Protein AF-A0A8I2G6H6-F1 (afdb_monomer)

Mean predicted aligned error: 3.25 Å

Secondary structure (DSSP, 8-state):
--------S--S------EEETTEEEEE-GGG-EEEEETTT--EEEEE-----S---SS---------

Structure (mmCIF, N/CA/C/O backbone):
data_AF-A0A8I2G6H6-F1
#
_entry.id   AF-A0A8I2G6H6-F1
#
loop_
_atom_site.group_PDB
_atom_site.id
_atom_site.type_symbol
_atom_site.label_atom_id
_atom_site.label_alt_id
_atom_site.label_comp_id
_atom_site.label_asym_id
_atom_site.label_entity_id
_atom_site.label_seq_id
_atom_site.pdbx_PDB_ins_code
_atom_site.Cartn_x
_atom_site.Cartn_y
_atom_site.Cartn_z
_atom_site.occupancy
_atom_site.B_iso_or_equiv
_atom_site.auth_seq_id
_atom_site.auth_comp_id
_atom_site.auth_asym_id
_atom_site.auth_atom_id
_atom_site.pdbx_PDB_model_num
ATOM 1 N N . GLY A 1 1 ? -5.497 12.109 17.673 1.00 86.75 1 GLY A N 1
ATOM 2 C CA . GLY A 1 1 ? -4.068 12.140 17.288 1.00 86.75 1 GLY A CA 1
ATOM 3 C C . GLY A 1 1 ? -3.851 11.225 16.099 1.00 86.75 1 GLY A C 1
ATOM 4 O O . GLY A 1 1 ? -4.797 10.554 15.712 1.00 86.75 1 GLY A O 1
ATOM 5 N N . LEU A 1 2 ? -2.655 11.203 15.505 1.00 94.25 2 LEU A N 1
ATOM 6 C CA . LEU A 1 2 ? -2.315 10.222 14.464 1.00 94.25 2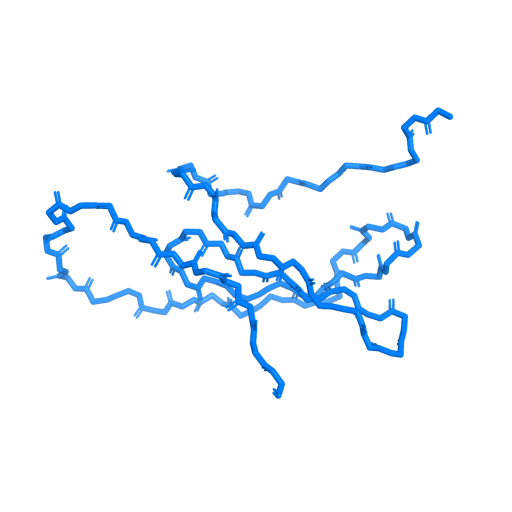 LEU A CA 1
ATOM 7 C C . LEU A 1 2 ? -2.354 8.806 15.067 1.00 94.25 2 LEU A C 1
ATOM 9 O O . LEU A 1 2 ? -1.557 8.526 15.956 1.00 94.25 2 LEU A O 1
ATOM 13 N N . THR A 1 3 ? -3.270 7.948 14.606 1.00 97.25 3 THR A N 1
ATOM 14 C CA . THR A 1 3 ? -3.450 6.587 15.153 1.00 97.25 3 THR A CA 1
ATOM 15 C C . THR A 1 3 ? -2.371 5.629 14.661 1.00 97.25 3 THR A C 1
ATOM 17 O O . THR A 1 3 ? -1.763 4.919 15.455 1.00 97.25 3 THR A O 1
ATOM 20 N N . TRP A 1 4 ? -2.084 5.639 13.359 1.00 98.12 4 TRP A N 1
ATOM 21 C CA . TRP A 1 4 ? -1.018 4.834 12.773 1.00 98.12 4 TRP A CA 1
ATOM 22 C C . TRP A 1 4 ? -0.524 5.445 11.462 1.00 98.12 4 TRP A C 1
ATOM 24 O O . TRP A 1 4 ? -1.154 6.317 10.861 1.00 98.12 4 TRP A O 1
ATOM 34 N N . LYS A 1 5 ? 0.646 4.981 11.023 1.00 97.69 5 LYS A N 1
ATOM 35 C CA . LYS A 1 5 ? 1.244 5.301 9.728 1.00 97.69 5 LYS A CA 1
ATOM 36 C C . LYS A 1 5 ? 1.894 4.046 9.170 1.00 97.69 5 LYS A C 1
ATOM 38 O O . LYS A 1 5 ? 2.593 3.342 9.890 1.00 97.69 5 LYS A O 1
ATOM 43 N N . PHE A 1 6 ? 1.722 3.819 7.873 1.00 97.94 6 PHE A N 1
ATOM 44 C CA . PHE A 1 6 ? 2.314 2.685 7.177 1.00 97.94 6 PHE A CA 1
ATOM 45 C C . PHE A 1 6 ? 3.356 3.148 6.148 1.00 97.94 6 PHE A C 1
ATOM 47 O O . PHE A 1 6 ? 3.112 4.076 5.375 1.00 97.94 6 PHE A O 1
ATOM 54 N N . ASN A 1 7 ? 4.532 2.513 6.133 1.00 97.50 7 ASN A N 1
ATOM 55 C CA . ASN A 1 7 ? 5.571 2.764 5.134 1.00 97.50 7 ASN A CA 1
ATOM 56 C C . ASN A 1 7 ? 5.506 1.688 4.043 1.00 97.50 7 ASN A C 1
ATOM 58 O O . ASN A 1 7 ? 5.814 0.523 4.277 1.00 97.50 7 ASN A O 1
ATOM 62 N N . THR A 1 8 ? 5.136 2.087 2.829 1.00 97.00 8 THR A N 1
ATOM 63 C CA . THR A 1 8 ? 4.969 1.172 1.691 1.00 97.00 8 THR A CA 1
ATOM 64 C C . THR A 1 8 ? 6.292 0.645 1.133 1.00 97.00 8 THR A C 1
ATOM 66 O O . THR A 1 8 ? 6.280 -0.344 0.396 1.00 97.00 8 THR A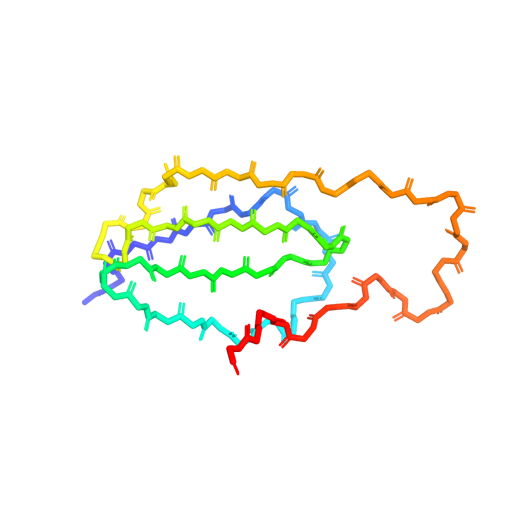 O 1
ATOM 69 N N . GLY A 1 9 ? 7.423 1.280 1.460 1.00 96.81 9 GLY A N 1
ATOM 70 C CA . GLY A 1 9 ? 8.744 0.945 0.923 1.00 96.81 9 GLY A CA 1
ATOM 71 C C . GLY A 1 9 ? 8.944 1.341 -0.545 1.00 96.81 9 GLY A C 1
ATOM 72 O O . GLY A 1 9 ? 9.927 0.934 -1.158 1.00 96.81 9 GLY A O 1
ATOM 73 N N . LYS A 1 10 ? 8.027 2.122 -1.134 1.00 95.31 10 LYS A N 1
ATOM 74 C CA . LYS A 1 10 ? 8.120 2.598 -2.523 1.00 95.31 10 LYS A CA 1
ATOM 75 C C . LYS A 1 10 ? 8.338 4.103 -2.557 1.00 95.31 10 LYS A C 1
ATOM 77 O O . LYS A 1 10 ? 7.706 4.850 -1.815 1.00 95.31 10 LYS A O 1
ATOM 82 N N . LYS A 1 11 ? 9.211 4.545 -3.461 1.00 92.94 11 LYS A N 1
ATOM 83 C CA . LYS A 1 11 ? 9.556 5.956 -3.658 1.00 92.94 11 LYS A CA 1
ATOM 84 C C . LYS A 1 11 ? 9.156 6.397 -5.063 1.00 92.94 11 LYS A C 1
ATOM 86 O O . LYS A 1 11 ? 9.870 6.120 -6.019 1.00 92.94 11 LYS A O 1
ATOM 91 N N . ALA A 1 12 ? 8.002 7.046 -5.166 1.00 92.69 12 ALA A N 1
ATOM 92 C CA . ALA A 1 12 ? 7.471 7.718 -6.354 1.00 92.69 12 ALA A CA 1
ATOM 93 C C . ALA A 1 12 ? 6.158 8.433 -5.966 1.00 92.69 12 ALA A C 1
ATOM 95 O O . ALA A 1 12 ? 5.766 8.418 -4.798 1.00 92.69 12 ALA A O 1
ATOM 96 N N . THR A 1 13 ? 5.480 9.056 -6.930 1.00 93.81 13 THR A N 1
ATOM 97 C CA . THR A 1 13 ? 4.204 9.753 -6.713 1.00 93.81 13 THR A CA 1
ATOM 98 C C . THR A 1 13 ? 3.068 8.776 -6.426 1.00 93.81 13 THR A C 1
ATOM 100 O O . THR A 1 13 ? 2.731 7.955 -7.275 1.00 93.81 13 THR A O 1
ATOM 103 N N . PHE A 1 14 ? 2.435 8.903 -5.260 1.00 95.31 14 PHE A N 1
ATOM 104 C CA . PHE A 1 14 ? 1.238 8.141 -4.905 1.00 95.31 14 PHE A CA 1
ATOM 105 C C . PHE A 1 14 ? -0.019 8.827 -5.442 1.00 95.31 14 PHE A C 1
ATOM 107 O O . PHE A 1 14 ? -0.212 10.021 -5.233 1.00 95.31 14 PHE A O 1
ATOM 114 N N . GLN A 1 15 ? -0.870 8.055 -6.116 1.00 95.69 15 GLN A N 1
ATOM 115 C CA . GLN A 1 15 ? -2.185 8.487 -6.610 1.00 95.69 15 GLN A CA 1
ATOM 116 C C . GLN A 1 15 ? -3.294 7.502 -6.202 1.00 95.69 15 GLN A C 1
ATOM 118 O O . GLN A 1 15 ? -4.393 7.552 -6.744 1.00 95.69 15 GLN A O 1
ATOM 123 N N . THR A 1 16 ? -2.987 6.574 -5.287 1.00 96.25 16 THR A N 1
ATOM 124 C CA . THR A 1 16 ? -3.923 5.547 -4.821 1.00 96.25 16 THR A CA 1
ATOM 125 C C . THR A 1 16 ? -5.077 6.177 -4.051 1.00 96.25 16 THR A C 1
ATOM 127 O O . THR A 1 16 ? -4.851 6.9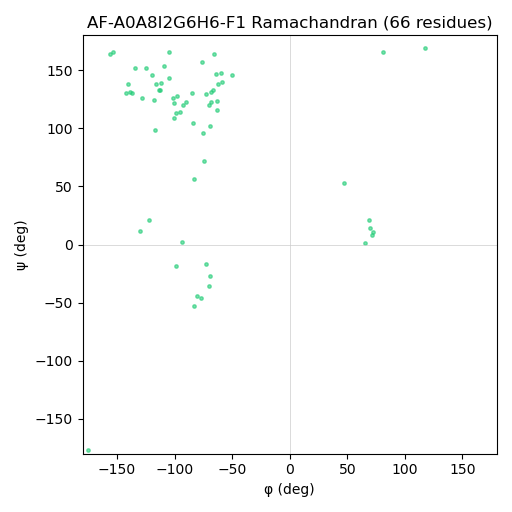57 -3.128 1.00 96.25 16 THR A O 1
ATOM 130 N N . ASN A 1 17 ? -6.299 5.764 -4.378 1.00 96.38 17 ASN A N 1
ATOM 131 C CA . ASN A 1 17 ? -7.466 5.930 -3.518 1.00 96.38 17 ASN A CA 1
ATOM 132 C C . ASN A 1 17 ? -7.723 4.591 -2.811 1.00 96.38 17 ASN A C 1
ATOM 134 O O . ASN A 1 17 ? -8.074 3.629 -3.493 1.00 96.38 17 ASN A O 1
ATOM 138 N N . PRO A 1 18 ? -7.477 4.474 -1.493 1.00 96.94 18 PRO A N 1
ATOM 139 C CA . PRO A 1 18 ? -7.698 3.225 -0.769 1.00 96.94 18 PRO A CA 1
ATOM 140 C C . PRO A 1 18 ? -9.156 2.762 -0.843 1.00 96.94 18 PRO A C 1
ATOM 142 O O . PRO A 1 18 ? -10.066 3.590 -0.825 1.00 96.94 18 PRO A O 1
ATOM 145 N N . ILE A 1 19 ? -9.372 1.448 -0.846 1.00 98.06 19 ILE A N 1
ATOM 146 C CA . ILE A 1 19 ? -10.701 0.842 -0.681 1.00 98.06 19 ILE A CA 1
ATOM 147 C C . ILE A 1 19 ? -10.695 0.038 0.618 1.00 98.06 19 ILE A C 1
ATOM 149 O O . ILE A 1 19 ? -9.713 -0.641 0.910 1.00 98.06 19 ILE A O 1
ATOM 153 N N . VAL A 1 20 ? -11.777 0.118 1.393 1.00 98.19 20 VAL A N 1
ATOM 154 C CA . VAL A 1 20 ? -11.959 -0.665 2.622 1.00 98.19 20 VAL A CA 1
ATOM 155 C C . VAL A 1 20 ? -13.169 -1.577 2.459 1.00 98.19 20 VAL A C 1
ATOM 157 O O . VAL A 1 20 ? -14.257 -1.094 2.157 1.00 98.19 20 VAL A O 1
ATOM 160 N N . VAL A 1 21 ? -12.972 -2.880 2.656 1.00 98.00 21 VAL A N 1
ATOM 161 C CA . VAL A 1 21 ? -14.027 -3.908 2.656 1.00 98.00 21 VAL A CA 1
ATOM 162 C C . VAL A 1 21 ? -13.721 -4.879 3.788 1.00 98.00 21 VAL A C 1
ATOM 164 O O . VAL A 1 21 ? -12.576 -5.312 3.906 1.00 98.00 21 VAL A O 1
ATOM 167 N N . ASP A 1 22 ? -14.720 -5.186 4.617 1.00 97.12 22 ASP A N 1
ATOM 168 C CA . ASP A 1 22 ? -14.611 -6.126 5.740 1.00 97.12 22 ASP A CA 1
ATOM 169 C C . ASP A 1 22 ? -13.360 -5.885 6.607 1.00 97.12 22 ASP A C 1
ATOM 171 O O . ASP A 1 22 ? -12.538 -6.773 6.806 1.00 97.12 22 ASP A O 1
ATOM 175 N N . GLU A 1 23 ? -13.185 -4.640 7.073 1.00 98.19 23 GLU A N 1
ATOM 176 C CA . GLU A 1 23 ? -12.070 -4.189 7.935 1.00 98.19 23 GLU A CA 1
ATOM 177 C C . GLU A 1 23 ? -10.669 -4.228 7.293 1.00 98.19 23 GLU A C 1
ATOM 179 O O . GLU A 1 23 ? -9.675 -3.830 7.913 1.00 98.19 23 GLU A O 1
ATOM 184 N N . ILE A 1 24 ? -10.569 -4.632 6.026 1.00 98.62 24 ILE A N 1
ATOM 185 C CA . ILE A 1 24 ? -9.315 -4.673 5.278 1.00 98.62 24 ILE A CA 1
ATOM 186 C C . ILE A 1 24 ? -9.227 -3.453 4.367 1.00 98.62 24 ILE A C 1
ATOM 188 O O . ILE A 1 24 ? -10.062 -3.243 3.488 1.00 98.62 24 ILE A O 1
ATOM 192 N N . MET A 1 25 ? -8.174 -2.657 4.550 1.00 98.62 25 MET A N 1
ATOM 193 C CA . MET A 1 25 ? -7.808 -1.572 3.648 1.00 98.62 25 MET A CA 1
ATOM 194 C C . MET A 1 25 ? -6.865 -2.088 2.562 1.00 98.62 25 MET A C 1
ATOM 196 O O . MET A 1 25 ? -5.765 -2.561 2.846 1.00 98.62 25 MET A O 1
ATOM 200 N N . TYR A 1 26 ? -7.264 -1.919 1.310 1.00 98.62 26 TYR A N 1
ATOM 201 C CA . TYR A 1 26 ? -6.457 -2.208 0.137 1.00 98.62 26 TYR A CA 1
ATOM 202 C C . TYR A 1 26 ? -5.886 -0.909 -0.421 1.00 98.62 26 TYR A C 1
ATOM 204 O O . TYR A 1 26 ? -6.618 0.038 -0.719 1.00 98.62 26 TYR A O 1
ATOM 212 N N . ILE A 1 27 ? -4.569 -0.874 -0.591 1.00 98.38 27 ILE A N 1
ATOM 213 C CA . ILE A 1 27 ? -3.863 0.212 -1.273 1.00 98.38 27 ILE A CA 1
ATOM 214 C C . ILE A 1 27 ? -3.019 -0.352 -2.405 1.00 98.38 27 ILE A C 1
ATOM 216 O O . ILE A 1 27 ? -2.520 -1.479 -2.331 1.00 98.38 27 ILE A O 1
ATOM 220 N N . THR A 1 28 ? -2.799 0.462 -3.429 1.00 98.25 28 THR A N 1
ATOM 221 C CA . THR A 1 28 ? -1.770 0.194 -4.429 1.00 98.25 28 THR A CA 1
ATOM 222 C C . THR A 1 28 ? -0.625 1.181 -4.288 1.00 98.25 28 THR A C 1
ATOM 224 O O . THR A 1 28 ? -0.767 2.297 -3.782 1.00 98.25 28 THR A O 1
ATOM 227 N N . THR A 1 29 ? 0.558 0.765 -4.720 1.00 97.31 29 THR A N 1
ATOM 228 C CA . THR A 1 29 ? 1.733 1.634 -4.749 1.00 97.31 29 THR A CA 1
ATOM 229 C C . THR A 1 29 ? 2.034 2.083 -6.175 1.00 97.31 29 THR A C 1
ATOM 231 O O . THR A 1 29 ? 1.601 1.445 -7.141 1.00 97.31 29 THR A O 1
ATOM 234 N N . PRO A 1 30 ? 2.894 3.102 -6.345 1.00 95.12 30 PRO A N 1
ATOM 235 C CA . PRO A 1 30 ? 3.660 3.216 -7.574 1.00 95.12 30 PRO A CA 1
ATOM 236 C C . PRO A 1 30 ? 4.333 1.875 -7.876 1.00 95.12 30 PRO A C 1
ATOM 238 O O . PRO A 1 30 ? 4.735 1.172 -6.942 1.00 95.12 30 PRO A O 1
ATOM 241 N N . PHE A 1 31 ? 4.468 1.520 -9.150 1.00 94.25 31 PHE A N 1
ATOM 242 C CA . PHE A 1 31 ? 4.980 0.212 -9.588 1.00 94.25 31 PHE A CA 1
ATOM 243 C C . PHE A 1 31 ? 4.053 -0.989 -9.315 1.00 94.25 31 PHE A C 1
ATOM 245 O O . PHE A 1 31 ? 4.485 -2.128 -9.468 1.00 94.25 31 PHE A O 1
ATOM 252 N N . ASN A 1 32 ? 2.781 -0.743 -8.988 1.00 94.81 32 ASN A N 1
ATOM 253 C CA . ASN A 1 32 ? 1.700 -1.735 -8.974 1.00 94.81 32 ASN A CA 1
ATOM 254 C C . ASN A 1 32 ? 1.774 -2.829 -7.890 1.00 94.81 32 ASN A C 1
ATOM 256 O O . ASN A 1 32 ? 1.116 -3.856 -8.053 1.00 94.81 32 ASN A O 1
ATOM 260 N N . ASP A 1 33 ? 2.502 -2.648 -6.777 1.00 97.69 33 ASP A N 1
ATOM 261 C CA . ASP A 1 33 ? 2.278 -3.536 -5.623 1.00 97.69 33 ASP A CA 1
ATOM 262 C C . ASP A 1 33 ? 0.848 -3.322 -5.095 1.00 97.69 33 ASP A C 1
ATOM 264 O O . ASP A 1 33 ? 0.343 -2.194 -5.100 1.00 97.69 33 ASP A O 1
ATOM 268 N N . VAL A 1 34 ? 0.235 -4.389 -4.581 1.00 98.31 34 VAL A N 1
ATOM 269 C CA . VAL A 1 34 ? -1.023 -4.335 -3.821 1.00 98.31 34 VAL A CA 1
ATOM 270 C C . VAL A 1 34 ? -0.716 -4.714 -2.380 1.00 98.31 34 VAL A C 1
ATOM 272 O O . VAL A 1 34 ? -0.010 -5.693 -2.13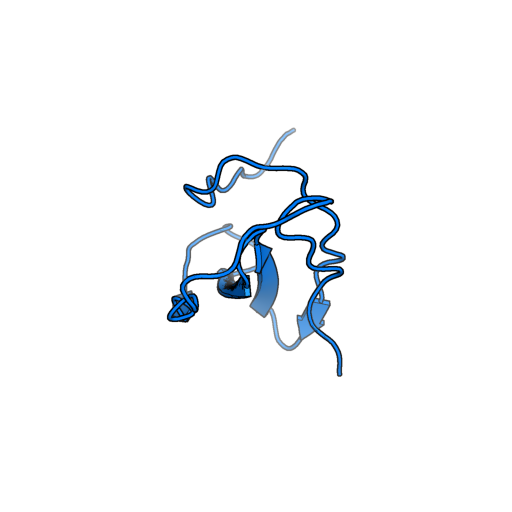0 1.00 98.31 34 VAL A O 1
ATOM 275 N N . ILE A 1 35 ? -1.225 -3.940 -1.429 1.00 98.75 35 ILE A N 1
ATOM 276 C CA . ILE A 1 35 ? -0.997 -4.156 -0.002 1.00 98.75 35 ILE A CA 1
ATOM 277 C C . ILE A 1 35 ? -2.353 -4.177 0.693 1.00 98.75 35 ILE A C 1
ATOM 279 O O . ILE A 1 35 ? -3.123 -3.226 0.560 1.00 98.75 35 ILE A O 1
ATOM 283 N N . ALA A 1 36 ? -2.613 -5.247 1.441 1.00 98.81 36 ALA A N 1
ATOM 284 C CA . ALA A 1 36 ? -3.742 -5.331 2.353 1.00 98.81 36 ALA A CA 1
ATOM 285 C C . ALA A 1 36 ? -3.273 -5.012 3.771 1.00 98.81 36 ALA A C 1
ATOM 287 O O . ALA A 1 36 ? -2.307 -5.603 4.268 1.00 98.81 36 ALA A O 1
ATOM 288 N N . LEU A 1 37 ? -3.962 -4.081 4.415 1.00 98.88 37 LEU A N 1
ATOM 289 C CA . LEU A 1 37 ? -3.728 -3.657 5.786 1.00 98.88 37 LEU A CA 1
ATOM 290 C C . LEU A 1 37 ? -4.982 -3.928 6.615 1.00 98.88 37 LEU A C 1
ATOM 292 O O . LEU A 1 37 ? -6.095 -3.752 6.124 1.00 98.88 37 LEU A O 1
ATOM 296 N N . ASN A 1 38 ? -4.812 -4.278 7.885 1.00 98.69 38 ASN A N 1
ATOM 297 C CA . ASN A 1 38 ? -5.886 -4.105 8.855 1.00 98.69 38 ASN A CA 1
ATOM 298 C C . ASN A 1 38 ? -6.169 -2.594 8.970 1.00 98.69 38 ASN A C 1
ATOM 300 O O . ASN A 1 38 ? -5.246 -1.814 9.222 1.00 98.69 38 ASN A O 1
ATOM 304 N N . ALA A 1 39 ? -7.412 -2.173 8.729 1.00 98.38 39 ALA A N 1
ATOM 305 C CA . ALA A 1 39 ? -7.766 -0.756 8.643 1.00 98.38 39 ALA A CA 1
ATOM 306 C C . ALA A 1 39 ? -7.680 -0.029 9.998 1.00 98.38 39 ALA A C 1
ATOM 308 O O . ALA A 1 39 ? -7.431 1.178 10.035 1.00 98.38 39 ALA A O 1
ATOM 309 N N . GLU A 1 40 ? -7.852 -0.750 11.106 1.00 98.19 40 GLU A N 1
ATOM 310 C CA . GLU A 1 40 ? -7.794 -0.195 12.458 1.00 98.19 40 GLU A CA 1
ATOM 311 C C . GLU A 1 40 ? -6.351 -0.017 12.938 1.00 98.19 40 GLU A C 1
ATOM 313 O O . GLU A 1 40 ? -6.003 1.035 13.476 1.00 98.19 40 GLU A O 1
ATOM 318 N N . THR A 1 41 ? -5.491 -1.013 12.713 1.00 98.38 41 THR A N 1
ATOM 319 C CA . THR A 1 41 ? -4.128 -1.037 13.269 1.00 98.38 41 THR A CA 1
ATOM 320 C C . THR A 1 41 ? -3.048 -0.588 12.286 1.00 98.38 41 THR A C 1
ATOM 322 O O . THR A 1 41 ? -1.926 -0.283 12.694 1.00 98.38 41 THR A O 1
ATOM 325 N N . GLY A 1 42 ? -3.336 -0.596 10.981 1.00 98.38 42 GLY A N 1
ATOM 326 C CA . GLY A 1 42 ? -2.346 -0.380 9.924 1.00 98.38 42 GLY A CA 1
ATOM 327 C C . GLY A 1 42 ? -1.366 -1.547 9.736 1.00 98.38 42 GLY A C 1
ATOM 328 O O . GLY A 1 42 ? -0.386 -1.413 8.998 1.00 98.38 42 GLY A O 1
ATOM 329 N N . THR A 1 43 ? -1.587 -2.692 10.395 1.00 98.50 43 THR A N 1
ATOM 330 C CA . THR A 1 43 ? -0.744 -3.888 10.249 1.00 98.50 43 THR A CA 1
ATOM 331 C C . THR A 1 43 ? -0.913 -4.493 8.858 1.00 98.50 43 THR A C 1
ATOM 333 O O . THR A 1 43 ? -2.033 -4.721 8.408 1.00 98.50 43 THR A O 1
ATOM 336 N N . GLN A 1 44 ? 0.197 -4.794 8.180 1.00 98.62 44 GLN A N 1
ATOM 337 C CA . GLN A 1 44 ? 0.157 -5.479 6.887 1.00 98.62 44 GLN A CA 1
ATOM 338 C C . GLN A 1 44 ? -0.319 -6.924 7.058 1.00 98.62 44 GLN A C 1
ATOM 340 O O . GLN A 1 44 ? 0.321 -7.701 7.761 1.00 98.62 44 GLN A O 1
ATOM 345 N N . ILE A 1 45 ? -1.400 -7.280 6.366 1.00 98.75 45 ILE A N 1
ATOM 346 C CA . ILE A 1 45 ? -1.938 -8.644 6.309 1.00 98.75 45 ILE A CA 1
ATOM 347 C C . ILE A 1 45 ? -1.175 -9.427 5.242 1.00 98.75 45 ILE A C 1
ATOM 349 O O . ILE A 1 45 ? -0.603 -10.479 5.508 1.00 98.75 45 ILE A O 1
ATOM 353 N N . TRP A 1 46 ? -1.114 -8.878 4.027 1.00 98.75 46 TRP A N 1
ATOM 354 C CA . TRP A 1 46 ? -0.361 -9.453 2.919 1.00 98.75 46 TRP A CA 1
ATOM 355 C C . TRP A 1 46 ? 0.078 -8.375 1.927 1.00 98.75 46 TRP A C 1
ATOM 357 O O . TRP A 1 46 ? -0.404 -7.239 1.935 1.00 98.75 46 TRP A O 1
ATOM 367 N N . ARG A 1 47 ? 1.017 -8.744 1.053 1.00 98.62 47 ARG A N 1
ATOM 368 C CA . ARG A 1 47 ? 1.457 -7.919 -0.072 1.00 98.62 47 ARG A CA 1
ATOM 369 C C . ARG A 1 47 ? 1.616 -8.768 -1.326 1.00 98.62 47 ARG A C 1
ATOM 371 O O . ARG A 1 47 ? 2.325 -9.768 -1.308 1.00 98.62 47 ARG A O 1
ATOM 378 N N . TYR A 1 48 ? 1.037 -8.303 -2.424 1.00 98.31 48 TYR A N 1
ATOM 379 C CA . TYR A 1 48 ? 1.406 -8.731 -3.764 1.00 98.31 48 TYR A CA 1
ATOM 380 C C . TYR A 1 48 ? 2.468 -7.779 -4.317 1.00 98.31 48 TYR A C 1
ATOM 382 O O . TYR A 1 48 ? 2.237 -6.574 -4.431 1.00 98.31 48 TYR A O 1
ATOM 390 N N . GLN A 1 49 ? 3.639 -8.318 -4.653 1.00 97.44 49 GLN A N 1
ATOM 391 C CA . GLN A 1 49 ? 4.711 -7.566 -5.301 1.00 97.44 49 GLN A CA 1
ATOM 392 C C . GLN A 1 49 ? 4.625 -7.775 -6.808 1.00 97.44 49 GLN A C 1
ATOM 394 O O . GLN A 1 49 ? 4.831 -8.885 -7.304 1.00 97.44 49 GLN A O 1
ATOM 399 N N . HIS A 1 50 ? 4.321 -6.709 -7.545 1.00 95.31 50 HIS A N 1
ATOM 400 C CA . HIS A 1 50 ? 4.180 -6.823 -8.986 1.00 95.31 50 HIS A CA 1
ATOM 401 C C . HIS A 1 50 ? 5.544 -7.004 -9.654 1.00 95.31 50 HIS A C 1
ATOM 403 O O . HIS A 1 50 ? 6.485 -6.235 -9.438 1.00 95.31 50 HIS A O 1
ATOM 409 N N . LYS A 1 51 ? 5.648 -8.024 -10.510 1.00 94.12 51 LYS A N 1
ATOM 410 C CA .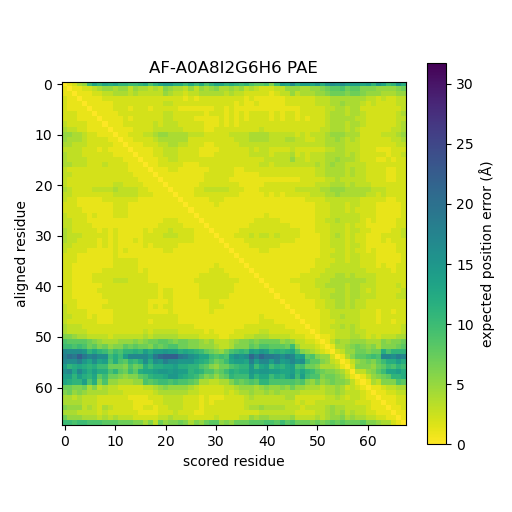 LYS A 1 51 ? 6.836 -8.247 -11.332 1.00 94.12 51 LYS A CA 1
ATOM 411 C C . LYS A 1 51 ? 6.850 -7.242 -12.481 1.00 94.12 51 LYS A C 1
ATOM 413 O O . LYS A 1 51 ? 6.230 -7.464 -13.518 1.00 94.12 51 LYS A O 1
ATOM 418 N N . LEU A 1 52 ? 7.580 -6.150 -12.282 1.00 88.12 52 LEU A N 1
ATOM 419 C CA . LEU A 1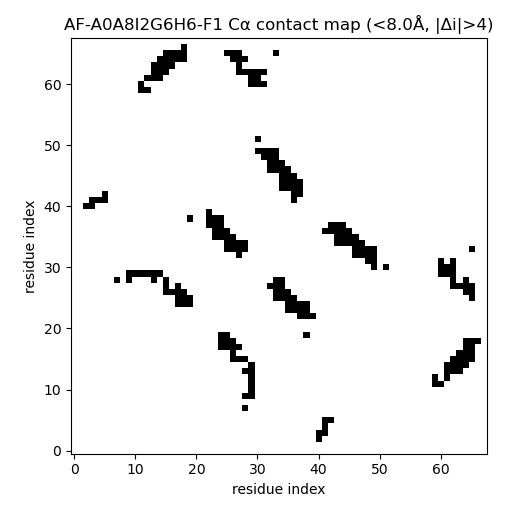 52 ? 7.749 -5.107 -13.287 1.00 88.12 52 LEU A CA 1
ATOM 420 C C . LEU A 1 52 ? 8.364 -5.650 -14.579 1.00 88.12 52 LEU A C 1
ATOM 422 O O . LEU A 1 52 ? 9.311 -6.442 -14.564 1.00 88.12 52 LEU A O 1
ATOM 426 N N . ARG A 1 53 ? 7.846 -5.164 -15.707 1.00 84.56 53 ARG A N 1
ATOM 427 C CA . ARG A 1 53 ? 8.500 -5.298 -17.008 1.00 84.56 53 ARG A CA 1
ATOM 428 C C 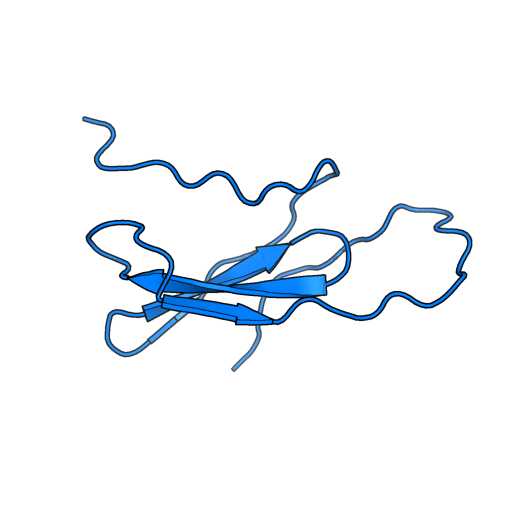. ARG A 1 53 ? 9.653 -4.295 -17.101 1.00 84.56 53 ARG A C 1
ATOM 430 O O . ARG A 1 53 ? 9.675 -3.296 -16.381 1.00 84.56 53 ARG A O 1
ATOM 437 N N . LYS A 1 54 ? 10.629 -4.575 -17.969 1.00 80.00 54 LYS A N 1
ATOM 438 C CA . LYS A 1 54 ? 11.711 -3.632 -18.292 1.00 80.00 54 LYS A CA 1
ATOM 439 C C . LYS A 1 54 ? 11.160 -2.529 -19.201 1.00 80.00 54 LYS A C 1
ATOM 441 O O . LYS A 1 54 ? 11.453 -2.513 -20.390 1.00 80.00 54 LYS A O 1
ATOM 446 N N . ASP A 1 55 ? 10.353 -1.648 -18.629 1.00 77.25 55 ASP A N 1
ATOM 447 C CA . ASP A 1 55 ? 9.758 -0.518 -19.335 1.00 77.25 55 ASP A CA 1
ATOM 448 C C . ASP A 1 55 ? 10.460 0.786 -18.943 1.00 77.25 55 ASP A C 1
ATOM 450 O O . ASP A 1 55 ? 10.827 1.000 -17.784 1.00 77.25 55 ASP A O 1
ATOM 454 N N . ASN A 1 56 ? 10.614 1.684 -19.917 1.00 78.38 56 ASN A N 1
ATOM 455 C CA . ASN A 1 56 ? 11.028 3.058 -19.658 1.00 78.38 56 ASN A CA 1
ATOM 456 C C . ASN A 1 56 ? 9.791 3.879 -19.285 1.00 78.38 56 ASN A C 1
ATOM 458 O O . ASN A 1 56 ? 8.987 4.239 -20.144 1.00 78.38 56 ASN A O 1
ATOM 462 N N . PHE A 1 57 ? 9.633 4.184 -17.998 1.00 80.56 57 PHE A N 1
ATOM 463 C CA . PHE A 1 57 ? 8.544 5.034 -17.521 1.00 80.56 57 PHE A CA 1
ATOM 464 C C . PHE A 1 57 ? 8.757 6.487 -17.981 1.00 80.56 57 PHE A C 1
ATOM 466 O O . PHE A 1 57 ? 9.539 7.213 -17.374 1.00 80.56 57 PHE A O 1
ATOM 473 N N . CYS A 1 58 ? 8.051 6.935 -19.025 1.00 79.12 58 CYS A N 1
ATOM 474 C CA . CYS A 1 58 ? 8.117 8.326 -19.498 1.00 79.12 58 CYS A CA 1
ATOM 475 C C . CYS A 1 58 ? 7.462 9.325 -18.525 1.00 79.12 58 CYS A C 1
ATOM 477 O O . CYS A 1 58 ? 7.955 10.435 -18.351 1.00 79.12 58 CYS A O 1
ATOM 479 N N . CYS A 1 59 ? 6.374 8.919 -17.863 1.00 80.19 59 CYS A N 1
ATOM 480 C CA . CYS A 1 59 ? 5.564 9.764 -16.974 1.00 80.19 59 CYS A CA 1
ATOM 481 C C . CYS A 1 59 ? 5.456 9.193 -15.549 1.00 80.19 59 CYS A C 1
ATOM 483 O O . CYS A 1 59 ? 4.546 9.530 -14.793 1.00 80.19 59 CYS A O 1
ATOM 485 N N . GLY A 1 60 ? 6.398 8.322 -15.183 1.00 84.38 60 GLY A N 1
ATOM 486 C CA . GLY A 1 60 ? 6.431 7.643 -13.895 1.00 84.38 60 GLY A CA 1
ATOM 487 C C . GLY A 1 60 ? 5.513 6.412 -13.813 1.00 84.38 60 GLY A C 1
ATOM 488 O O . GLY A 1 60 ? 4.647 6.191 -14.658 1.00 84.38 60 GLY A O 1
ATOM 489 N N . PRO A 1 61 ? 5.709 5.575 -12.788 1.00 91.31 61 PRO A N 1
ATOM 490 C CA . PRO A 1 61 ? 5.011 4.302 -12.605 1.00 91.31 61 PRO A CA 1
ATOM 491 C C . PRO A 1 61 ? 3.635 4.503 -11.941 1.00 91.31 61 PRO A C 1
ATOM 493 O O . PRO A 1 61 ? 3.381 3.983 -10.851 1.00 91.31 61 PRO A O 1
ATOM 496 N N . ALA A 1 62 ? 2.788 5.336 -12.550 1.00 91.88 62 ALA A N 1
ATOM 497 C CA . ALA A 1 62 ? 1.520 5.768 -11.971 1.00 91.88 62 ALA A CA 1
ATOM 498 C C . ALA A 1 62 ? 0.548 4.597 -11.746 1.00 91.88 62 ALA A C 1
ATOM 500 O O . ALA A 1 62 ? 0.374 3.739 -12.609 1.00 91.88 62 ALA A O 1
ATOM 501 N N . ASN A 1 63 ? -0.124 4.607 -10.594 1.00 93.94 63 ASN A N 1
ATOM 502 C CA . ASN A 1 63 ? -1.218 3.700 -10.261 1.00 93.94 63 ASN A CA 1
ATOM 503 C C . ASN A 1 63 ? -2.280 4.479 -9.463 1.00 93.94 63 ASN A C 1
ATOM 505 O O . ASN A 1 63 ? -1.932 5.184 -8.514 1.00 93.94 63 ASN A O 1
ATOM 509 N N . ARG A 1 64 ? -3.553 4.379 -9.874 1.00 95.19 64 ARG A N 1
ATOM 510 C CA . ARG A 1 64 ? -4.670 5.203 -9.364 1.00 95.19 64 ARG A CA 1
ATOM 511 C C . ARG A 1 64 ? -5.460 4.574 -8.212 1.00 95.19 64 ARG A C 1
ATOM 513 O O . ARG A 1 64 ? -6.413 5.178 -7.730 1.00 95.19 64 ARG A O 1
ATOM 520 N N . GLY A 1 65 ? -5.058 3.396 -7.750 1.00 96.44 65 GLY A N 1
ATOM 521 C CA . GLY A 1 65 ? -5.751 2.678 -6.684 1.00 96.44 65 GLY A CA 1
ATOM 522 C C . GLY A 1 65 ? -6.318 1.334 -7.139 1.00 96.44 65 GLY A C 1
ATOM 523 O O . GLY A 1 65 ? -6.339 1.040 -8.338 1.00 96.44 65 GLY A O 1
ATOM 524 N N . PRO A 1 66 ? -6.762 0.508 -6.180 1.00 94.62 66 PRO A N 1
ATOM 525 C CA . PRO A 1 66 ? -7.585 -0.664 -6.454 1.00 94.62 66 PRO A CA 1
ATOM 526 C C . PRO A 1 66 ? -8.966 -0.264 -7.009 1.00 94.62 66 PRO A C 1
ATOM 528 O O . PRO A 1 66 ? -9.384 0.887 -6.889 1.00 94.62 66 PRO A O 1
ATOM 531 N N . ALA A 1 67 ? -9.670 -1.224 -7.607 1.00 92.50 67 ALA A N 1
ATOM 532 C CA . ALA A 1 67 ? -11.044 -1.077 -8.086 1.00 92.50 67 ALA A CA 1
ATOM 533 C C . ALA A 1 67 ? -11.875 -2.295 -7.660 1.00 92.50 67 ALA A C 1
ATOM 535 O O . ALA A 1 67 ? -11.317 -3.384 -7.497 1.00 92.50 67 ALA A O 1
ATOM 536 N N . VAL A 1 68 ? -13.179 -2.083 -7.484 1.00 83.06 68 VAL A N 1
ATOM 537 C CA . VAL A 1 68 ? -14.198 -3.098 -7.167 1.00 83.06 68 VAL A CA 1
ATOM 538 C C . VAL A 1 68 ? -15.334 -3.029 -8.173 1.00 83.06 68 VAL A C 1
ATOM 540 O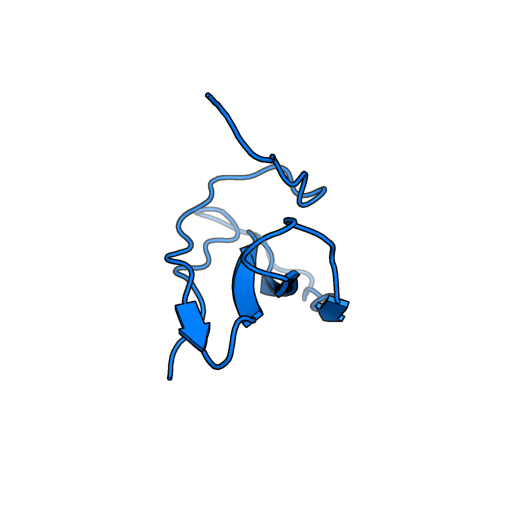 O . VAL A 1 68 ? -15.576 -1.915 -8.693 1.00 83.06 68 VAL A O 1
#

Sequence (68 aa):
GLTWKFNTGKKATFQTNPIVVDEIMYITTPFNDVIALNAETGTQIWRYQHKLRKDNFCCGPANRGPAV

Solvent-accessible surface area (backbone atoms only — not comparable to full-atom values): 4386 Å² total; per-residue (Å²): 128,90,85,69,85,75,83,86,88,68,93,69,72,78,53,44,48,70,46,75,57,94,67,33,28,36,39,38,37,43,61,59,27,39,36,37,22,36,60,88,71,51,47,73,75,50,72,50,79,50,85,75,73,101,67,85,64,88,84,55,53,72,35,68,34,64,86,134

Radius of gyration: 12.69 Å; Cα contacts (8 Å, |Δi|>4): 122; chains: 1; bounding box: 26×22×37 Å

Nearest PDB structures (foldseek):
  6zcv-assembly1_A  TM=8.872E-01  e=1.465E-04  Pseudomonas putida KT2440
  6zcw-assembly1_A  TM=8.879E-01  e=1.465E-04  Pseudomonas putida KT2440
  1flg-assembly1_B  TM=8.648E-01  e=1.558E-04  Pseudomonas aeruginosa
  4mh1-assembly1_A-2  TM=8.866E-01  e=1.347E-03  Ketogulonicigenium vulgare Y25
  4xga-assembly1_A  TM=8.851E-01  e=1.551E-01  Escherichia coli K-12

Foldseek 3Di:
DPQDDDDPVDD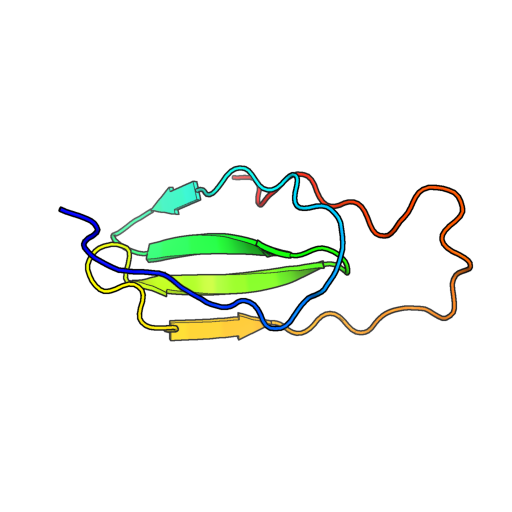DDAQADWDDDPQWIWWADQQGKIWIARNRRRHTPDIDHDDDDPDDPPPGSDDNHDDD

pLDDT: mean 94.36, std 5.89, range [77.25, 98.88]